Protein AF-A0A3R9BCX1-F1 (afdb_monomer_lite)

pLDDT: mean 81.93, std 15.03, range [39.09, 93.12]

Secondary structure (DSSP, 8-state):
------------HHHHHHHHHHHHHS---HHHHHHHH---HHHHHHHHTT-

Radius of gyration: 12.29 Å; chains: 1; bounding box: 37×27×19 Å

Structure (mmCIF, N/CA/C/O backbone):
data_AF-A0A3R9BCX1-F1
#
_entry.id   AF-A0A3R9BCX1-F1
#
loop_
_atom_site.group_PDB
_atom_site.id
_atom_site.type_symbol
_atom_site.label_atom_id
_atom_site.label_alt_id
_atom_site.label_comp_id
_atom_site.label_asym_id
_atom_site.label_entity_id
_atom_site.label_seq_id
_atom_site.pdbx_PDB_ins_code
_atom_site.Cartn_x
_atom_site.Cartn_y
_atom_site.Cartn_z
_atom_site.occupancy
_atom_site.B_iso_or_equiv
_atom_site.auth_seq_id
_atom_site.auth_comp_id
_atom_site.auth_asym_id
_atom_site.auth_atom_id
_atom_site.pdbx_PDB_model_num
ATOM 1 N N . MET A 1 1 ? 30.420 -18.879 -2.559 1.00 39.09 1 MET A N 1
ATOM 2 C CA . MET A 1 1 ? 28.943 -18.782 -2.524 1.00 39.09 1 MET A CA 1
ATOM 3 C C . MET A 1 1 ? 28.577 -17.578 -1.665 1.00 39.09 1 MET A C 1
ATOM 5 O O . MET A 1 1 ? 28.542 -17.682 -0.447 1.00 39.09 1 MET A O 1
ATOM 9 N N . THR A 1 2 ? 28.465 -16.393 -2.262 1.00 42.91 2 THR A N 1
ATOM 10 C CA . THR A 1 2 ? 28.265 -15.144 -1.515 1.00 42.91 2 THR A CA 1
ATOM 11 C C . THR A 1 2 ? 26.816 -15.050 -1.047 1.00 42.91 2 THR A C 1
ATOM 13 O O . THR A 1 2 ? 25.894 -14.896 -1.847 1.00 42.91 2 THR A O 1
ATOM 16 N N . GLN A 1 3 ? 26.615 -15.187 0.266 1.00 48.38 3 GLN A N 1
ATOM 17 C CA . GLN A 1 3 ? 25.331 -14.956 0.917 1.00 48.38 3 GLN A CA 1
ATOM 18 C C . GLN A 1 3 ? 24.856 -13.542 0.571 1.00 48.38 3 GLN A C 1
ATOM 20 O O . GLN A 1 3 ? 25.443 -12.552 1.014 1.00 48.38 3 GLN A O 1
ATOM 25 N N . ARG A 1 4 ? 23.795 -13.436 -0.234 1.00 52.12 4 ARG A N 1
ATOM 26 C CA . ARG A 1 4 ? 23.071 -12.179 -0.429 1.00 52.12 4 ARG A CA 1
ATOM 27 C C . ARG A 1 4 ? 22.404 -11.854 0.901 1.00 52.12 4 ARG A C 1
ATOM 29 O O . ARG A 1 4 ? 21.297 -12.306 1.174 1.00 52.12 4 ARG A O 1
ATOM 36 N N . LYS A 1 5 ? 23.111 -11.115 1.757 1.00 48.88 5 LYS A N 1
ATOM 37 C CA . LYS A 1 5 ? 22.546 -10.468 2.939 1.00 48.88 5 LYS A CA 1
ATOM 38 C C . LYS A 1 5 ? 21.430 -9.571 2.403 1.00 48.88 5 LYS A C 1
ATOM 40 O O . LYS A 1 5 ? 21.706 -8.506 1.862 1.00 48.88 5 LYS A O 1
AT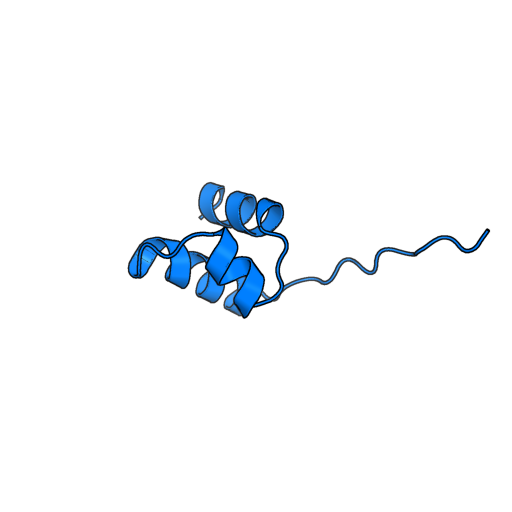OM 45 N N . GLN A 1 6 ? 20.185 -10.045 2.438 1.00 50.31 6 GLN A N 1
ATOM 46 C CA . GLN A 1 6 ? 19.020 -9.219 2.150 1.00 50.31 6 GLN A CA 1
ATOM 47 C C . GLN A 1 6 ? 19.015 -8.124 3.211 1.00 50.31 6 GLN A C 1
ATOM 49 O O . GLN A 1 6 ? 18.548 -8.321 4.334 1.00 50.31 6 GLN A O 1
ATOM 54 N N . THR A 1 7 ? 19.607 -6.981 2.881 1.00 51.75 7 THR A N 1
ATOM 55 C CA . THR A 1 7 ? 19.427 -5.750 3.632 1.00 51.75 7 THR A CA 1
ATOM 56 C C . THR A 1 7 ? 17.925 -5.526 3.633 1.00 51.75 7 THR A C 1
ATOM 58 O O . THR A 1 7 ? 17.349 -5.217 2.593 1.00 51.75 7 THR A O 1
ATOM 61 N N . LYS A 1 8 ? 17.261 -5.797 4.761 1.00 57.75 8 LYS A N 1
ATOM 62 C CA . LYS A 1 8 ? 15.839 -5.504 4.936 1.00 57.75 8 LYS A CA 1
ATOM 63 C C . LYS A 1 8 ? 15.708 -3.995 4.736 1.00 57.75 8 LYS A C 1
ATOM 65 O O . LYS A 1 8 ? 15.954 -3.253 5.685 1.00 57.75 8 LYS A O 1
ATOM 70 N N . ARG A 1 9 ? 15.412 -3.538 3.510 1.00 67.69 9 ARG A N 1
ATOM 71 C CA . ARG A 1 9 ? 15.046 -2.145 3.227 1.00 67.69 9 ARG A CA 1
ATOM 72 C C . ARG A 1 9 ? 13.875 -1.852 4.161 1.00 67.69 9 ARG A C 1
ATOM 74 O O . ARG A 1 9 ? 12.771 -2.359 3.972 1.00 67.69 9 ARG A O 1
ATOM 81 N N . ARG A 1 10 ? 14.145 -1.153 5.265 1.00 74.00 10 ARG A N 1
ATOM 82 C CA . ARG A 1 10 ? 13.097 -0.700 6.176 1.00 74.00 10 ARG A CA 1
ATOM 83 C C . ARG A 1 10 ? 12.500 0.525 5.514 1.00 74.00 10 ARG A C 1
ATOM 85 O O . ARG A 1 10 ? 13.124 1.576 5.501 1.00 74.00 10 ARG A O 1
ATOM 92 N N . PHE A 1 11 ? 11.318 0.354 4.942 1.00 83.50 11 PHE A N 1
ATOM 93 C CA . PHE A 1 11 ? 10.511 1.476 4.490 1.00 83.50 11 PHE A CA 1
ATOM 94 C C . PHE A 1 11 ? 10.083 2.306 5.697 1.00 83.50 11 PHE A C 1
ATOM 96 O O . PHE A 1 11 ? 9.700 1.736 6.732 1.00 83.50 11 PHE A O 1
ATOM 103 N N . SER A 1 12 ? 10.173 3.627 5.563 1.00 87.69 12 SER A N 1
ATOM 104 C CA . SER A 1 12 ? 9.718 4.551 6.593 1.00 87.69 12 SER A CA 1
ATOM 105 C C . SER A 1 12 ? 8.191 4.465 6.754 1.00 87.69 12 SER A C 1
ATOM 107 O O . SER A 1 12 ? 7.496 4.031 5.829 1.00 87.69 12 SER A O 1
ATOM 109 N N . PRO A 1 13 ? 7.643 4.797 7.934 1.00 86.88 13 PRO A N 1
ATOM 110 C CA . PRO A 1 13 ? 6.198 4.816 8.154 1.00 86.88 13 PRO A CA 1
ATOM 111 C C . PRO A 1 13 ? 5.454 5.719 7.164 1.00 86.88 13 PRO A C 1
ATOM 113 O O . PRO A 1 13 ? 4.413 5.320 6.653 1.00 86.88 13 PRO A O 1
ATOM 116 N N . GLU A 1 14 ? 6.024 6.881 6.847 1.00 90.06 14 GLU A N 1
ATOM 117 C CA . GLU A 1 14 ? 5.457 7.862 5.919 1.00 90.06 14 GLU A CA 1
ATOM 118 C C . GLU A 1 14 ? 5.358 7.272 4.512 1.00 90.06 14 GLU A C 1
ATOM 120 O O . GLU A 1 14 ? 4.306 7.334 3.885 1.00 90.06 14 GLU A O 1
ATOM 125 N N . PHE A 1 15 ? 6.414 6.589 4.062 1.00 89.12 15 PHE A N 1
ATOM 126 C CA . PHE A 1 15 ? 6.430 5.922 2.764 1.00 89.12 15 PHE A CA 1
ATOM 127 C C . PHE A 1 15 ? 5.389 4.799 2.678 1.00 89.12 15 PHE A C 1
ATOM 129 O O . PHE A 1 15 ? 4.734 4.611 1.655 1.00 89.12 15 PHE A O 1
ATOM 136 N N . LYS A 1 16 ? 5.220 4.021 3.758 1.00 90.50 16 LYS A N 1
ATOM 137 C CA . LYS A 1 16 ? 4.192 2.972 3.794 1.00 90.50 16 LYS A CA 1
ATOM 138 C C . LYS A 1 16 ? 2.795 3.564 3.683 1.00 90.50 16 LYS A C 1
ATOM 140 O O . LYS A 1 16 ? 1.975 3.000 2.968 1.00 90.50 16 LYS A O 1
ATOM 145 N N . LEU A 1 17 ? 2.538 4.658 4.399 1.00 91.94 17 LEU A N 1
ATOM 146 C CA . LEU A 1 17 ? 1.257 5.355 4.356 1.00 91.94 17 LEU A CA 1
ATOM 147 C C . LEU A 1 17 ? 0.984 5.903 2.962 1.00 91.94 17 LEU A C 1
ATOM 149 O O . LEU A 1 17 ? -0.073 5.609 2.423 1.00 91.94 17 LEU A O 1
ATOM 153 N N . GLU A 1 18 ? 1.951 6.579 2.344 1.00 91.69 18 GLU A N 1
ATOM 154 C CA . GLU A 1 18 ? 1.820 7.078 0.973 1.00 91.69 18 GLU A CA 1
ATOM 155 C C . GLU A 1 18 ? 1.464 5.946 -0.004 1.00 91.69 18 GLU A C 1
ATOM 157 O O . GLU A 1 18 ? 0.503 6.053 -0.764 1.00 91.69 18 GLU A O 1
ATOM 162 N N . ALA A 1 19 ? 2.169 4.812 0.067 1.00 91.69 19 ALA A N 1
ATOM 163 C CA . ALA A 1 19 ? 1.893 3.665 -0.794 1.00 91.69 19 ALA A CA 1
ATOM 164 C C . ALA A 1 19 ? 0.500 3.050 -0.551 1.00 91.69 19 ALA A C 1
ATOM 166 O O . ALA A 1 19 ? -0.160 2.608 -1.492 1.00 91.69 19 ALA A O 1
ATOM 167 N N . ILE A 1 20 ? 0.038 3.001 0.702 1.00 91.94 20 ILE A N 1
ATOM 168 C CA . ILE A 1 20 ? -1.306 2.511 1.031 1.00 91.94 20 ILE A CA 1
ATOM 169 C C . ILE A 1 20 ? -2.372 3.500 0.555 1.00 91.94 20 ILE A C 1
ATOM 171 O O . ILE A 1 20 ? -3.351 3.076 -0.051 1.00 91.94 20 ILE A O 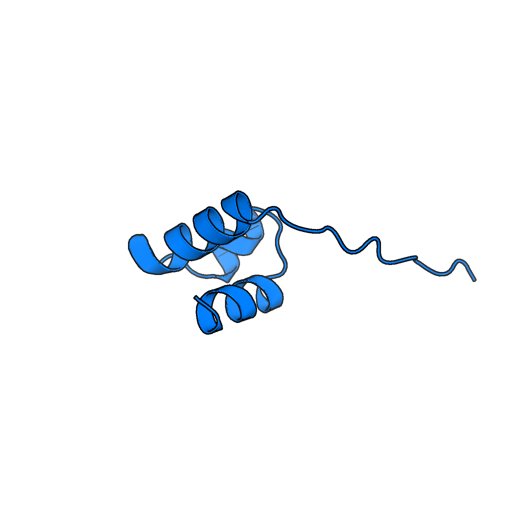1
ATOM 175 N N . GLU A 1 21 ? -2.183 4.800 0.776 1.00 93.12 21 GLU A N 1
ATOM 176 C CA . GLU A 1 21 ? -3.106 5.838 0.324 1.00 93.12 21 GLU A CA 1
ATOM 177 C C . GLU A 1 21 ? -3.247 5.835 -1.198 1.00 93.12 21 GLU A C 1
ATOM 179 O O . GLU A 1 21 ? -4.365 5.955 -1.691 1.00 93.12 21 GLU A O 1
ATOM 184 N N . GLN A 1 22 ? -2.167 5.611 -1.951 1.00 92.31 22 GLN A N 1
ATOM 185 C CA . GLN A 1 22 ? -2.244 5.448 -3.408 1.00 92.31 22 GLN A CA 1
ATOM 186 C C . GLN A 1 22 ? -3.221 4.331 -3.811 1.00 92.31 22 GLN A C 1
ATOM 188 O O . GLN A 1 22 ? -4.090 4.516 -4.665 1.00 92.31 22 GLN A O 1
ATOM 193 N N . VAL A 1 23 ? -3.162 3.187 -3.125 1.00 91.31 23 VAL A N 1
ATOM 194 C CA . VAL A 1 23 ? -4.057 2.056 -3.403 1.00 91.31 23 VAL A CA 1
ATOM 195 C C . VAL A 1 23 ? -5.473 2.279 -2.869 1.00 91.31 23 VAL A C 1
ATOM 197 O O . VAL A 1 23 ? -6.432 1.921 -3.539 1.00 91.31 23 VAL A O 1
ATOM 200 N N . VAL A 1 24 ? -5.643 2.860 -1.681 1.00 90.06 24 VAL A N 1
ATOM 201 C CA . VAL A 1 24 ? -6.960 2.985 -1.030 1.00 90.06 24 VAL A CA 1
ATOM 202 C C . VAL A 1 24 ? -7.725 4.214 -1.520 1.00 90.06 24 VAL A C 1
ATOM 204 O O . VAL A 1 24 ? -8.897 4.115 -1.871 1.00 90.06 24 VAL A O 1
ATOM 207 N N . LYS A 1 25 ? -7.073 5.379 -1.566 1.00 92.44 25 LYS A N 1
ATOM 208 C CA . LYS A 1 25 ? -7.700 6.659 -1.922 1.00 92.44 25 LYS A CA 1
ATOM 209 C C . LYS A 1 25 ? -7.926 6.780 -3.422 1.00 92.44 25 LYS A C 1
ATOM 211 O O . LYS A 1 25 ? -8.984 7.238 -3.844 1.00 92.44 25 LYS A O 1
ATOM 216 N N . TYR A 1 26 ? -6.941 6.367 -4.216 1.00 91.19 26 TYR A N 1
ATOM 217 C CA . TYR A 1 26 ? -7.005 6.465 -5.674 1.00 91.19 26 TYR A CA 1
ATOM 218 C C . TYR A 1 26 ? -7.385 5.137 -6.340 1.00 91.19 26 TYR A C 1
ATOM 220 O O . TYR A 1 26 ? -7.434 5.074 -7.565 1.00 91.19 26 TYR A O 1
ATOM 228 N N . GLN A 1 27 ? -7.675 4.088 -5.554 1.00 86.12 27 GLN A N 1
ATOM 229 C CA . GLN A 1 27 ? -8.028 2.747 -6.046 1.00 86.12 27 GLN A CA 1
ATOM 230 C C . GLN A 1 27 ? -7.002 2.175 -7.042 1.00 86.12 27 GLN A C 1
ATOM 232 O O . GLN A 1 27 ? -7.342 1.350 -7.890 1.00 86.12 27 GLN A O 1
ATOM 237 N N . GLN A 1 28 ? -5.738 2.608 -6.952 1.00 89.94 28 GLN A N 1
ATOM 238 C CA . GLN A 1 28 ? -4.688 2.143 -7.851 1.00 89.94 28 GLN A CA 1
ATOM 239 C C . GLN A 1 28 ? -4.347 0.680 -7.589 1.00 89.94 28 GLN A C 1
ATOM 241 O O . GLN A 1 28 ? -4.408 0.189 -6.459 1.00 89.94 28 GLN A O 1
ATOM 246 N N . SER A 1 29 ? -3.922 -0.031 -8.633 1.00 90.56 29 SER A N 1
ATOM 247 C CA . SER A 1 29 ? -3.478 -1.405 -8.460 1.00 90.56 29 SER A CA 1
ATOM 248 C C . SER A 1 29 ? -2.234 -1.448 -7.577 1.00 90.56 29 SER A C 1
ATOM 250 O O . SER A 1 29 ? -1.241 -0.767 -7.835 1.00 90.56 29 SER A O 1
ATOM 252 N N . ALA A 1 30 ? -2.231 -2.336 -6.578 1.00 87.56 30 ALA A N 1
ATOM 253 C CA . ALA A 1 30 ? -1.049 -2.577 -5.752 1.00 87.56 30 ALA A CA 1
ATOM 254 C C . ALA A 1 30 ? 0.184 -2.973 -6.590 1.00 87.56 30 ALA A C 1
ATOM 256 O O . ALA A 1 30 ? 1.307 -2.811 -6.131 1.00 87.56 30 ALA A O 1
ATOM 257 N N . VAL A 1 31 ? -0.004 -3.490 -7.809 1.00 88.38 31 VAL A N 1
ATOM 258 C CA . VAL A 1 31 ? 1.095 -3.790 -8.738 1.00 88.38 31 VAL A CA 1
ATOM 259 C C . VAL A 1 31 ? 1.672 -2.513 -9.354 1.00 88.38 31 VAL A C 1
ATOM 261 O O . VAL A 1 31 ? 2.888 -2.379 -9.426 1.00 88.38 31 VAL A O 1
ATOM 264 N N . GLU A 1 32 ? 0.826 -1.563 -9.749 1.00 89.94 32 GLU A N 1
ATOM 265 C CA . GLU A 1 32 ? 1.254 -0.287 -10.340 1.00 89.94 32 GLU A CA 1
ATOM 266 C C . GLU A 1 32 ? 1.952 0.600 -9.308 1.00 89.94 32 GLU A C 1
ATOM 268 O O . GLU A 1 32 ? 3.019 1.157 -9.572 1.00 89.94 32 GLU A O 1
ATOM 273 N N . VAL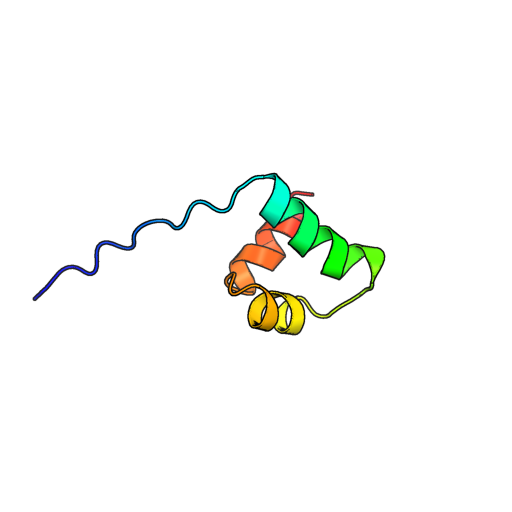 A 1 33 ? 1.397 0.661 -8.095 1.00 89.69 33 VAL A N 1
ATOM 274 C CA . VAL A 1 33 ? 1.995 1.399 -6.975 1.00 89.69 33 VAL A CA 1
ATOM 275 C C . VAL A 1 33 ? 3.331 0.774 -6.572 1.00 89.69 33 VAL A C 1
ATOM 277 O O . VAL A 1 33 ? 4.308 1.487 -6.359 1.00 89.69 33 VAL A O 1
ATOM 280 N N . ALA A 1 34 ? 3.413 -0.558 -6.540 1.00 89.06 34 ALA A N 1
ATOM 281 C CA . ALA A 1 34 ? 4.659 -1.275 -6.290 1.00 89.06 34 ALA A CA 1
ATOM 282 C C . ALA A 1 34 ? 5.721 -1.041 -7.372 1.00 89.06 34 ALA A C 1
ATOM 284 O O . ALA A 1 34 ? 6.897 -0.893 -7.057 1.00 89.06 34 ALA A O 1
ATOM 285 N N . HIS A 1 35 ? 5.317 -0.975 -8.640 1.00 87.69 35 HIS A N 1
ATOM 286 C CA . HIS A 1 35 ? 6.233 -0.690 -9.740 1.00 87.69 35 HIS A CA 1
ATOM 287 C C . HIS A 1 35 ? 6.744 0.758 -9.703 1.00 87.69 35 HIS A C 1
ATOM 289 O O . HIS A 1 35 ? 7.898 1.013 -10.025 1.00 87.69 35 HIS A O 1
ATOM 295 N N . THR A 1 36 ? 5.895 1.700 -9.289 1.00 88.12 36 THR A N 1
ATOM 296 C CA . THR A 1 36 ? 6.238 3.130 -9.223 1.00 88.12 36 THR A CA 1
ATOM 297 C C . THR A 1 36 ? 7.117 3.463 -8.021 1.00 88.12 36 THR A C 1
ATOM 299 O O . THR A 1 36 ? 8.084 4.205 -8.148 1.00 88.12 36 THR A O 1
ATOM 302 N N . LEU A 1 37 ? 6.784 2.920 -6.848 1.00 83.25 37 LEU A N 1
ATOM 303 C CA . LEU A 1 37 ? 7.470 3.229 -5.591 1.00 83.25 37 LEU A CA 1
ATOM 304 C C . LEU A 1 37 ? 8.610 2.239 -5.273 1.00 83.25 37 LEU A C 1
ATOM 306 O O . LEU A 1 37 ? 9.317 2.404 -4.283 1.00 83.25 37 LEU A O 1
ATOM 310 N N . GLU A 1 38 ? 8.756 1.176 -6.067 1.00 84.12 38 GLU A N 1
ATOM 311 C CA . GLU A 1 38 ? 9.664 0.040 -5.854 1.00 84.12 38 GLU A CA 1
ATOM 312 C C . GLU A 1 38 ? 9.449 -0.869 -4.606 1.00 84.12 38 GLU A C 1
ATOM 314 O O . GLU A 1 38 ? 10.348 -1.673 -4.317 1.00 84.12 38 GLU A O 1
ATOM 319 N N . PRO A 1 39 ? 8.347 -0.847 -3.813 1.00 81.56 39 PRO A N 1
ATOM 320 C CA . PRO A 1 39 ? 8.121 -1.908 -2.840 1.00 81.56 39 PRO A CA 1
ATOM 321 C C . PRO A 1 39 ? 7.666 -3.191 -3.538 1.00 81.56 39 PRO A C 1
ATOM 323 O O . PRO A 1 39 ? 6.998 -3.167 -4.564 1.00 81.56 39 PRO A O 1
ATOM 326 N N . ASP A 1 40 ? 7.940 -4.341 -2.926 1.00 86.06 40 ASP A N 1
ATOM 327 C CA . ASP A 1 40 ? 7.372 -5.611 -3.380 1.00 86.06 40 ASP A CA 1
ATOM 328 C C . ASP A 1 40 ? 5.824 -5.560 -3.366 1.00 86.06 40 ASP A C 1
ATOM 330 O O . ASP A 1 40 ? 5.240 -5.251 -2.319 1.00 86.06 40 ASP A O 1
ATOM 334 N N . PRO A 1 41 ? 5.115 -5.953 -4.446 1.00 86.69 41 PRO A N 1
ATOM 335 C CA . PRO A 1 41 ? 3.646 -5.960 -4.475 1.00 86.69 41 PRO A CA 1
ATOM 336 C C . PRO A 1 41 ? 3.020 -6.812 -3.360 1.00 86.69 41 PRO A C 1
ATOM 338 O O . PRO A 1 41 ? 1.944 -6.516 -2.836 1.00 86.69 41 PRO A O 1
ATOM 341 N N . SER A 1 42 ? 3.693 -7.897 -2.971 1.00 88.00 42 SER A N 1
ATOM 342 C CA . SER A 1 42 ? 3.290 -8.752 -1.847 1.00 88.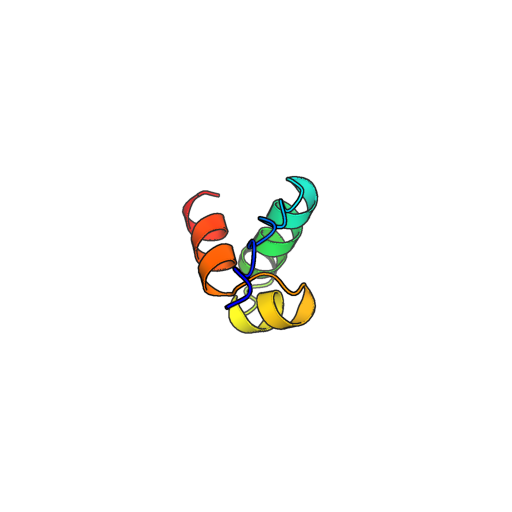00 42 SER A CA 1
ATOM 343 C C . SER A 1 42 ? 3.445 -8.041 -0.500 1.00 88.00 42 SER A C 1
ATOM 345 O O . SER A 1 42 ? 2.616 -8.209 0.396 1.00 88.00 42 SER A O 1
ATOM 347 N N . GLN A 1 43 ? 4.481 -7.212 -0.364 1.00 87.75 43 GLN A N 1
ATOM 348 C CA . GLN A 1 43 ? 4.730 -6.416 0.830 1.00 87.75 43 GLN A CA 1
ATOM 349 C C . GLN A 1 43 ? 3.718 -5.271 0.954 1.00 87.75 43 GLN A C 1
ATOM 351 O O . GLN A 1 43 ? 3.209 -5.047 2.055 1.00 87.75 43 GLN A O 1
ATOM 356 N N . LEU A 1 44 ? 3.371 -4.620 -0.160 1.00 89.62 44 LEU A N 1
ATOM 357 C CA . LEU A 1 44 ? 2.345 -3.578 -0.204 1.00 89.62 44 LEU A CA 1
ATOM 358 C C . LEU A 1 44 ? 0.964 -4.132 0.167 1.00 89.62 44 LEU A C 1
ATOM 360 O O . LEU A 1 44 ? 0.294 -3.587 1.040 1.00 89.62 44 LEU A O 1
ATOM 364 N N . ARG A 1 45 ? 0.582 -5.295 -0.379 1.00 89.94 45 ARG A N 1
ATOM 365 C CA . ARG A 1 45 ? -0.646 -6.000 0.035 1.00 89.94 45 ARG A CA 1
ATOM 366 C C . ARG A 1 45 ? -0.676 -6.310 1.531 1.00 89.94 45 ARG A C 1
ATOM 368 O O . ARG A 1 45 ? -1.734 -6.242 2.151 1.00 89.94 45 ARG A O 1
ATOM 375 N N . LYS A 1 46 ? 0.474 -6.634 2.130 1.00 91.69 46 LYS A N 1
ATOM 376 C CA . LYS A 1 46 ? 0.577 -6.857 3.577 1.00 91.69 46 LYS A CA 1
ATOM 377 C C . LYS A 1 46 ? 0.397 -5.563 4.377 1.00 91.69 46 LYS A C 1
ATOM 379 O O . LYS A 1 46 ? -0.116 -5.627 5.488 1.00 91.69 46 LYS A O 1
ATOM 384 N N . TRP A 1 47 ? 0.843 -4.418 3.863 1.00 91.81 47 TRP A N 1
ATOM 385 C CA . TRP A 1 47 ? 0.607 -3.125 4.511 1.00 91.81 47 TRP A CA 1
ATOM 386 C C . TRP A 1 47 ? -0.862 -2.731 4.438 1.00 91.81 47 TRP A C 1
ATOM 388 O O . TRP A 1 47 ? -1.425 -2.432 5.477 1.00 91.81 47 TRP A O 1
ATOM 398 N N . ILE A 1 48 ? -1.498 -2.862 3.272 1.00 89.19 48 ILE A N 1
ATOM 399 C CA . ILE A 1 48 ? -2.928 -2.560 3.096 1.00 89.19 48 ILE A CA 1
ATOM 400 C C . ILE A 1 48 ? -3.807 -3.412 4.019 1.00 89.19 48 ILE A C 1
ATOM 402 O O . ILE A 1 48 ? -4.774 -2.914 4.562 1.00 89.19 48 ILE A O 1
ATOM 406 N N . ARG A 1 49 ? -3.473 -4.692 4.241 1.00 90.25 49 ARG A N 1
ATOM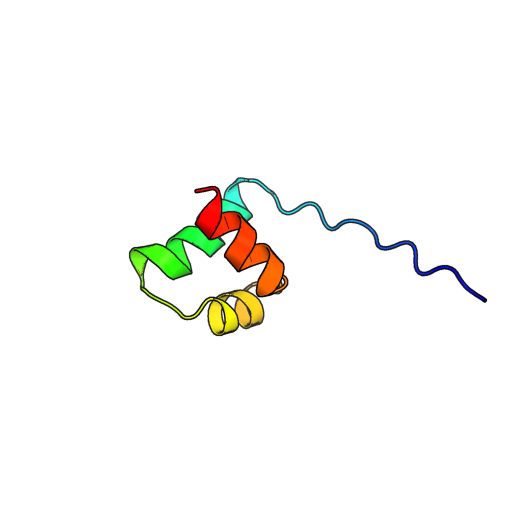 407 C CA . ARG A 1 49 ? -4.214 -5.546 5.193 1.00 90.25 49 ARG A CA 1
ATOM 408 C C . ARG A 1 49 ? -4.024 -5.169 6.668 1.00 90.25 49 ARG A C 1
ATOM 410 O O . ARG A 1 49 ? -4.775 -5.660 7.500 1.00 90.25 49 ARG A O 1
ATOM 417 N N . GLN A 1 50 ? -2.954 -4.447 6.997 1.00 87.69 50 GLN A N 1
ATOM 418 C CA . GLN A 1 50 ? -2.630 -4.032 8.369 1.00 87.69 50 GLN A CA 1
ATOM 419 C C . GLN A 1 50 ? -3.038 -2.584 8.660 1.00 87.69 50 GLN A C 1
ATOM 421 O O . GLN A 1 50 ? -3.014 -2.197 9.825 1.00 87.69 50 GLN A O 1
ATOM 426 N N . TYR A 1 51 ? -3.315 -1.807 7.613 1.00 85.50 51 TYR A N 1
ATOM 427 C CA . TYR A 1 51 ? -3.861 -0.457 7.674 1.00 85.50 51 TYR A CA 1
ATOM 428 C C . TYR A 1 51 ? -5.373 -0.532 7.866 1.00 85.50 51 TYR A C 1
ATOM 430 O O . TYR A 1 51 ? -5.876 0.215 8.729 1.00 85.50 51 TYR A O 1
#

Sequence (51 aa):
MTQRKQTKR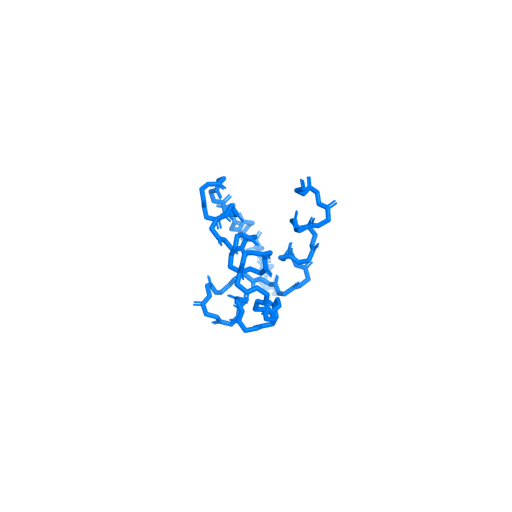RFSPEFKLEAIEQVVKYQQSAVEVAHTLEPDPSQLRKWIRQY

Organism: Citrobacter koseri (NCBI:txid545)

InterPro domains:
  IPR002514 Transposase IS3/IS911family [PF01527] (6-51)
  IPR009057 Homedomain-like superfamily [SSF46689] (7-51)
  IPR036388 Winged helix-like DNA-binding domain superfamily [G3DSA:1.10.10.10] (5-51)

Foldseek 3Di:
DDPPPPPPPDDDPVLLVVLLCCCPVVVDQLVVSCVVSVDDSVVNVVSNVVD